Protein AF-A0A0A8K807-F1 (afdb_monomer)

Solvent-accessible surface area (backbone atoms only — not comparable to full-atom values): 4650 Å² total; per-residue (Å²): 107,69,67,60,53,53,50,54,53,50,52,52,58,59,46,55,78,73,49,86,54,68,68,61,52,50,54,51,52,53,52,53,47,50,53,54,51,50,56,51,48,52,53,49,52,49,53,53,48,54,49,58,52,46,55,56,56,49,54,53,51,51,52,54,54,51,53,55,48,51,55,52,52,52,52,50,51,55,52,64,75,74,106

Structure (mmCIF, N/CA/C/O backbone):
data_AF-A0A0A8K807-F1
#
_entry.id   AF-A0A0A8K807-F1
#
loop_
_atom_site.group_PDB
_atom_site.id
_atom_site.type_symbol
_atom_site.label_atom_id
_atom_site.label_alt_id
_atom_site.label_comp_id
_atom_site.label_asym_id
_atom_site.label_entity_id
_atom_site.label_seq_id
_atom_site.pdbx_PDB_ins_code
_atom_site.Cartn_x
_atom_site.Cartn_y
_atom_site.Cartn_z
_atom_site.occupancy
_atom_site.B_iso_or_equiv
_atom_site.auth_seq_id
_atom_site.auth_comp_id
_atom_site.auth_asym_id
_atom_site.auth_atom_id
_atom_site.pdbx_PDB_model_num
ATOM 1 N N . MET A 1 1 ? 1.504 2.646 3.297 1.00 85.00 1 MET A N 1
ATOM 2 C CA . MET A 1 1 ? 1.255 2.285 1.881 1.00 85.00 1 MET A CA 1
ATOM 3 C C . MET A 1 1 ? 1.762 3.321 0.911 1.00 85.00 1 MET A C 1
ATOM 5 O O . MET A 1 1 ? 2.622 2.977 0.118 1.00 85.00 1 MET A O 1
ATOM 9 N N . ALA A 1 2 ? 1.277 4.565 0.989 1.00 91.81 2 ALA A N 1
ATOM 10 C CA . ALA A 1 2 ? 1.602 5.604 0.010 1.00 91.81 2 ALA A CA 1
ATOM 11 C C . ALA A 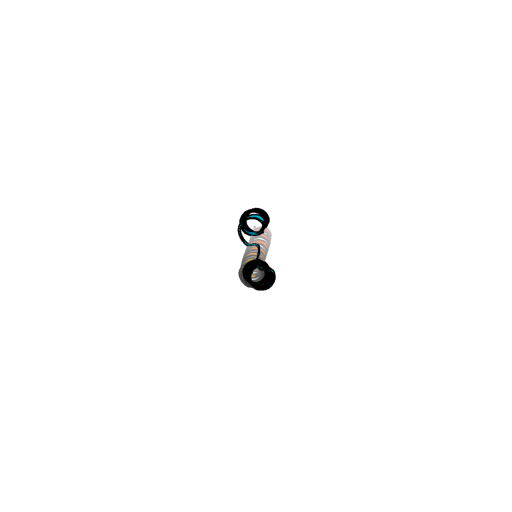1 2 ? 3.113 5.784 -0.209 1.00 91.81 2 ALA A C 1
ATOM 13 O O . ALA A 1 2 ? 3.558 5.767 -1.346 1.00 91.81 2 ALA A O 1
ATOM 14 N N . VAL A 1 3 ? 3.906 5.843 0.868 1.00 95.75 3 VAL A N 1
ATOM 15 C CA . VAL A 1 3 ? 5.372 5.972 0.766 1.00 95.75 3 VAL A CA 1
ATOM 16 C C . VAL A 1 3 ? 5.989 4.815 -0.025 1.00 95.75 3 VAL A C 1
ATOM 18 O O . VAL A 1 3 ? 6.720 5.061 -0.973 1.00 95.75 3 VAL A O 1
ATOM 21 N N . LEU A 1 4 ? 5.638 3.565 0.299 1.00 94.88 4 LEU A N 1
ATOM 22 C CA . LEU A 1 4 ? 6.139 2.378 -0.404 1.00 94.88 4 LEU A CA 1
ATOM 23 C C . LEU A 1 4 ? 5.751 2.384 -1.891 1.00 94.88 4 LEU A C 1
ATOM 25 O O . LEU A 1 4 ? 6.598 2.134 -2.743 1.00 94.88 4 LEU A O 1
ATOM 29 N N . TRP A 1 5 ? 4.501 2.729 -2.205 1.00 96.25 5 TRP A N 1
ATOM 30 C CA . TRP A 1 5 ? 4.039 2.882 -3.587 1.00 96.25 5 TRP A CA 1
ATOM 31 C C . TRP A 1 5 ? 4.845 3.940 -4.342 1.00 96.25 5 TRP A C 1
ATOM 33 O O . TRP A 1 5 ? 5.358 3.658 -5.423 1.00 96.25 5 TRP A O 1
ATOM 43 N N . CYS A 1 6 ? 5.017 5.123 -3.750 1.00 97.81 6 CYS A N 1
ATOM 44 C CA . CYS A 1 6 ? 5.816 6.194 -4.335 1.00 97.81 6 CYS A CA 1
ATOM 45 C C . CYS A 1 6 ? 7.265 5.756 -4.568 1.00 97.81 6 CYS A C 1
ATOM 47 O O . CYS A 1 6 ? 7.796 5.997 -5.646 1.00 97.81 6 CYS A O 1
ATOM 49 N N . THR A 1 7 ? 7.897 5.079 -3.605 1.00 97.31 7 THR A N 1
ATOM 50 C CA . THR A 1 7 ? 9.279 4.601 -3.740 1.00 97.31 7 THR A CA 1
ATOM 51 C C . THR A 1 7 ? 9.419 3.587 -4.872 1.00 97.31 7 THR A C 1
ATOM 53 O O . THR A 1 7 ? 10.295 3.742 -5.718 1.00 97.31 7 THR A O 1
ATOM 56 N N . VAL A 1 8 ? 8.553 2.571 -4.931 1.00 97.31 8 VAL A N 1
ATOM 57 C CA . VAL A 1 8 ? 8.629 1.530 -5.970 1.00 97.31 8 VAL A CA 1
ATOM 58 C C . VAL A 1 8 ? 8.366 2.117 -7.356 1.00 97.31 8 VAL A C 1
ATOM 60 O O . VAL A 1 8 ? 9.113 1.828 -8.287 1.00 97.31 8 VAL A O 1
ATOM 63 N N . LEU A 1 9 ? 7.349 2.974 -7.500 1.00 97.06 9 LEU A N 1
ATOM 64 C CA . LEU A 1 9 ? 7.040 3.616 -8.780 1.00 97.06 9 LEU A CA 1
ATOM 65 C C . LEU A 1 9 ? 8.141 4.582 -9.220 1.00 97.06 9 LEU A C 1
ATOM 67 O O . LEU A 1 9 ? 8.481 4.620 -10.401 1.00 97.06 9 LEU A O 1
ATOM 71 N N . PHE A 1 10 ? 8.737 5.319 -8.283 1.00 97.06 10 PHE A N 1
ATOM 72 C CA . PHE A 1 10 ? 9.886 6.175 -8.563 1.00 97.06 10 PHE A CA 1
ATOM 73 C C . PHE A 1 10 ? 11.077 5.364 -9.084 1.00 97.06 10 PHE A C 1
ATOM 75 O O . PHE A 1 10 ? 11.650 5.707 -10.117 1.00 97.06 10 PHE A O 1
ATOM 82 N N . VAL A 1 11 ? 11.420 4.260 -8.412 1.00 96.44 11 VAL A N 1
ATOM 83 C CA . VAL A 1 11 ? 12.507 3.377 -8.854 1.00 96.44 11 VAL A CA 1
ATOM 84 C C . VAL A 1 11 ? 12.194 2.782 -10.228 1.00 96.44 11 VAL A C 1
ATOM 86 O O . VAL A 1 11 ? 13.054 2.808 -11.104 1.00 96.44 11 VAL A O 1
ATOM 89 N N . LEU A 1 12 ? 10.963 2.311 -10.456 1.00 96.56 12 LEU A N 1
ATOM 90 C CA . LEU A 1 12 ? 10.546 1.777 -11.754 1.00 96.56 12 LEU A CA 1
ATOM 91 C C . LEU A 1 12 ? 10.687 2.829 -12.864 1.00 96.56 12 LEU A C 1
ATOM 93 O O . LEU A 1 12 ? 11.202 2.515 -13.933 1.00 96.56 12 LEU A O 1
ATOM 97 N N . TYR A 1 13 ? 10.294 4.076 -12.598 1.00 96.56 13 TYR A N 1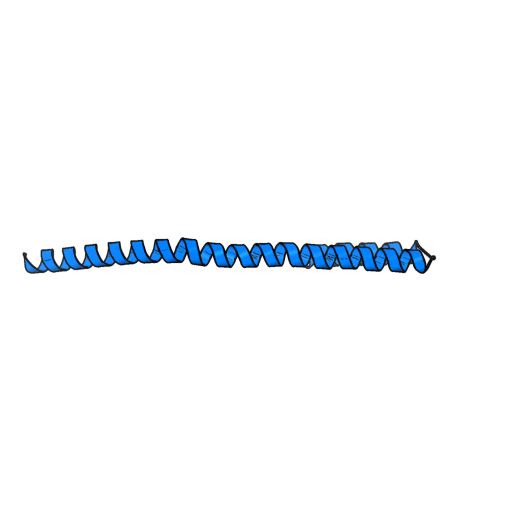
ATOM 98 C CA . TYR A 1 13 ? 10.433 5.189 -13.537 1.00 96.56 13 TYR A CA 1
ATOM 99 C C . TYR A 1 13 ? 11.900 5.514 -13.855 1.00 96.56 13 TYR A C 1
ATOM 101 O O . TYR A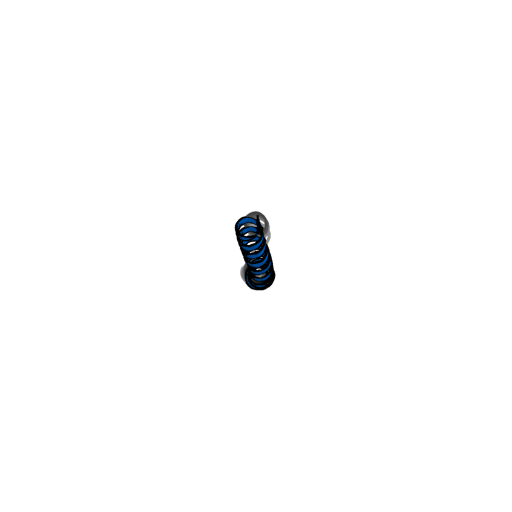 1 13 ? 12.250 5.692 -15.022 1.00 96.56 13 TYR A O 1
ATOM 109 N N . MET A 1 14 ? 12.774 5.538 -12.845 1.00 96.75 14 MET A N 1
ATOM 110 C CA . MET A 1 14 ? 14.214 5.758 -13.037 1.00 96.75 14 MET A CA 1
ATOM 111 C C . MET A 1 14 ? 14.852 4.641 -13.873 1.00 96.75 14 MET A C 1
ATOM 113 O O . MET A 1 14 ? 15.589 4.911 -14.821 1.00 96.75 14 MET A O 1
ATOM 117 N N . VAL A 1 15 ? 14.529 3.382 -13.569 1.00 95.25 15 VAL A N 1
ATOM 118 C CA . VAL A 1 15 ? 15.055 2.214 -14.294 1.00 95.25 15 VAL A CA 1
ATOM 119 C C . VAL A 1 15 ? 14.514 2.147 -15.724 1.00 95.25 15 VAL A C 1
ATOM 121 O O . VAL A 1 15 ? 15.218 1.689 -16.623 1.00 95.25 15 VAL A O 1
ATOM 124 N N . TRP A 1 16 ? 13.303 2.653 -15.972 1.00 93.94 16 TRP A N 1
ATOM 125 C CA . TRP A 1 16 ? 12.691 2.652 -17.302 1.00 93.94 16 TRP A CA 1
ATOM 126 C C . TRP A 1 16 ? 13.564 3.336 -18.361 1.00 93.94 16 TRP A C 1
ATOM 128 O O . TRP A 1 16 ? 13.636 2.870 -19.498 1.00 93.94 16 TRP A O 1
ATOM 138 N N . GLN A 1 17 ? 14.263 4.410 -17.982 1.00 91.56 17 GLN A N 1
ATOM 139 C CA . GLN A 1 17 ? 15.174 5.143 -18.869 1.00 91.56 17 GLN A CA 1
ATOM 140 C C . GLN A 1 17 ? 16.512 4.414 -19.074 1.00 91.56 17 GLN A C 1
ATOM 142 O O . GLN A 1 17 ? 17.153 4.582 -20.106 1.00 91.56 17 GLN A O 1
ATOM 147 N N . ALA A 1 18 ? 16.925 3.589 -18.109 1.00 93.12 18 ALA A N 1
ATOM 148 C CA . ALA A 1 18 ? 18.184 2.849 -18.152 1.00 93.12 18 ALA A CA 1
ATOM 149 C C . ALA A 1 18 ? 18.088 1.537 -18.948 1.00 93.12 18 ALA A C 1
ATOM 151 O O . ALA A 1 18 ? 19.091 1.059 -19.474 1.00 93.12 18 ALA A O 1
ATOM 152 N N . VAL A 1 19 ? 16.894 0.943 -19.038 1.00 93.69 19 VAL A N 1
ATOM 153 C CA . VAL A 1 19 ? 16.676 -0.353 -19.692 1.00 93.69 19 VAL A CA 1
ATOM 154 C C . VAL A 1 19 ? 15.932 -0.152 -21.013 1.00 93.69 19 VAL A C 1
ATOM 156 O O . VAL A 1 19 ? 14.746 0.169 -20.972 1.00 93.69 19 VAL A O 1
ATOM 159 N N . PRO A 1 20 ? 16.571 -0.355 -22.179 1.00 90.44 20 PRO A N 1
ATOM 160 C CA . PRO A 1 20 ? 15.908 -0.231 -23.479 1.00 90.44 20 PRO A CA 1
ATOM 161 C C . PRO A 1 20 ? 15.125 -1.489 -23.894 1.00 90.44 20 PRO A C 1
ATOM 163 O O . PRO A 1 20 ? 14.198 -1.382 -24.694 1.00 90.44 20 PRO A O 1
ATOM 166 N N . ASP A 1 21 ? 15.462 -2.665 -23.351 1.00 96.69 21 ASP A N 1
ATOM 167 C CA . ASP A 1 21 ? 14.829 -3.935 -23.726 1.00 96.69 21 ASP A CA 1
ATOM 168 C C . ASP A 1 21 ? 13.365 -4.018 -23.228 1.00 96.69 21 ASP A C 1
ATOM 170 O O . ASP A 1 21 ? 13.107 -3.911 -22.020 1.00 96.69 21 ASP A O 1
ATOM 174 N N . PRO A 1 22 ? 12.388 -4.229 -24.131 1.00 93.69 22 PRO A N 1
ATOM 175 C CA . PRO A 1 22 ? 10.971 -4.268 -23.779 1.00 93.69 22 PRO A CA 1
ATOM 176 C C . PRO A 1 22 ? 10.573 -5.499 -22.951 1.00 93.69 22 PRO A C 1
ATOM 178 O O . PRO A 1 22 ? 9.668 -5.406 -22.120 1.00 93.69 22 PRO A O 1
ATOM 181 N N . THR A 1 23 ? 11.251 -6.634 -23.120 1.00 96.62 23 THR A N 1
ATOM 182 C CA . THR A 1 23 ? 11.013 -7.855 -22.339 1.00 96.62 23 THR A CA 1
ATOM 183 C C . THR A 1 23 ? 11.433 -7.642 -20.891 1.00 96.62 23 THR A C 1
ATOM 185 O O . THR A 1 23 ? 10.687 -7.968 -19.968 1.00 96.62 23 THR A O 1
ATOM 188 N N . ILE A 1 24 ? 12.599 -7.026 -20.674 1.00 96.31 24 ILE A N 1
ATOM 189 C CA . ILE A 1 24 ? 13.080 -6.712 -19.322 1.00 96.31 24 ILE A CA 1
ATOM 190 C C . ILE A 1 24 ? 12.131 -5.719 -18.638 1.00 96.31 24 ILE A C 1
ATOM 192 O O . ILE A 1 24 ? 11.782 -5.905 -17.472 1.00 96.31 24 ILE A O 1
ATOM 196 N N . ARG A 1 25 ? 11.643 -4.704 -19.364 1.00 96.00 25 ARG A N 1
ATOM 197 C CA . ARG A 1 25 ? 10.634 -3.763 -18.847 1.00 96.00 25 ARG A CA 1
ATOM 198 C C . ARG A 1 25 ? 9.345 -4.462 -18.420 1.00 96.00 25 ARG A C 1
ATOM 200 O O . ARG A 1 25 ? 8.819 -4.142 -17.3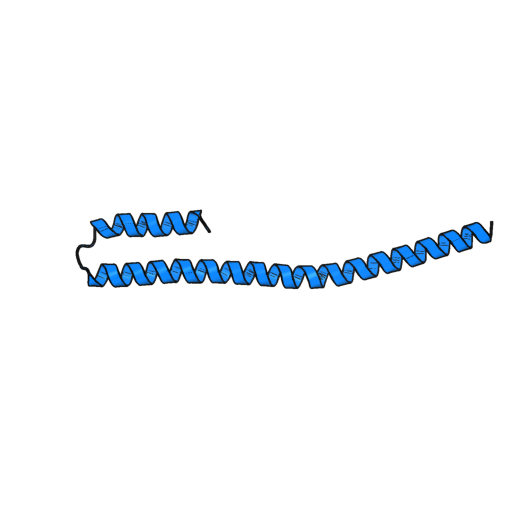54 1.00 96.00 25 ARG A O 1
ATOM 207 N N . LEU A 1 26 ? 8.864 -5.430 -19.204 1.00 97.00 26 LEU A N 1
ATOM 208 C CA . LEU A 1 26 ? 7.686 -6.220 -18.848 1.00 97.00 26 LEU A CA 1
ATOM 209 C C . LEU A 1 26 ? 7.916 -6.967 -17.529 1.00 97.00 26 LEU A C 1
ATOM 211 O O . LEU A 1 26 ? 7.138 -6.802 -16.592 1.00 97.00 26 LEU A O 1
ATOM 215 N N . VAL A 1 27 ? 9.023 -7.705 -17.417 1.00 97.44 27 VAL A N 1
ATOM 216 C CA . VAL A 1 27 ? 9.365 -8.458 -16.199 1.00 97.44 27 VAL A CA 1
ATOM 217 C C . VAL A 1 27 ? 9.471 -7.534 -14.983 1.00 97.44 27 VAL A C 1
ATOM 219 O O . VAL A 1 27 ? 8.881 -7.826 -13.943 1.00 97.44 27 VAL A O 1
ATOM 222 N N . LEU A 1 28 ? 10.158 -6.395 -15.114 1.00 97.06 28 LEU A N 1
ATOM 223 C CA . LEU A 1 28 ? 10.285 -5.402 -14.043 1.00 97.06 28 LEU A CA 1
ATOM 224 C C . LEU A 1 28 ? 8.927 -4.841 -13.615 1.00 97.06 28 LEU A C 1
ATOM 226 O O . LEU A 1 28 ? 8.664 -4.727 -12.419 1.00 97.06 28 LEU A O 1
ATOM 230 N N . SER A 1 29 ? 8.054 -4.519 -14.570 1.00 96.69 29 SER A N 1
ATOM 231 C CA . SER A 1 29 ? 6.719 -3.996 -14.271 1.00 96.69 29 SER A CA 1
ATOM 232 C C . SER A 1 29 ? 5.830 -5.032 -13.572 1.00 96.69 29 SER A C 1
ATOM 234 O O . SER A 1 29 ? 5.175 -4.701 -12.583 1.00 96.69 29 SER A O 1
ATOM 236 N N . CYS A 1 30 ? 5.877 -6.300 -13.996 1.00 98.19 30 CYS A N 1
ATOM 237 C CA . CYS A 1 30 ? 5.177 -7.394 -13.324 1.00 98.19 30 CYS A CA 1
ATOM 238 C C . CYS A 1 30 ? 5.709 -7.620 -11.903 1.00 98.19 30 CYS A C 1
ATOM 240 O O . CYS A 1 30 ? 4.919 -7.745 -10.968 1.00 98.19 30 CYS A O 1
ATOM 242 N N . ALA A 1 31 ? 7.032 -7.630 -11.724 1.00 97.69 31 ALA A N 1
ATOM 243 C CA . ALA A 1 31 ? 7.656 -7.801 -10.416 1.00 97.69 31 ALA A CA 1
ATOM 244 C C . ALA A 1 31 ? 7.319 -6.640 -9.465 1.00 97.69 31 ALA A C 1
ATOM 246 O O . ALA A 1 31 ? 6.909 -6.874 -8.329 1.00 97.69 31 ALA A O 1
ATOM 247 N N . ALA A 1 32 ? 7.420 -5.393 -9.934 1.00 97.62 32 ALA A N 1
ATOM 248 C CA . ALA A 1 32 ? 7.034 -4.213 -9.165 1.00 97.62 32 ALA A CA 1
ATOM 249 C C . ALA A 1 32 ? 5.550 -4.266 -8.764 1.00 97.62 32 ALA A C 1
ATOM 251 O O . ALA A 1 32 ? 5.213 -4.030 -7.602 1.00 97.62 32 ALA A O 1
ATOM 252 N N . GLY A 1 33 ? 4.670 -4.647 -9.696 1.00 97.88 33 GLY A N 1
ATOM 253 C CA . GLY A 1 33 ? 3.249 -4.856 -9.424 1.00 97.88 33 GLY A CA 1
ATOM 254 C C . GLY A 1 33 ? 3.006 -5.921 -8.353 1.00 97.88 33 GLY A C 1
ATOM 255 O O . GLY A 1 33 ? 2.266 -5.674 -7.401 1.00 97.88 33 GLY A O 1
ATOM 256 N N . ALA A 1 34 ? 3.676 -7.072 -8.451 1.00 98.12 34 ALA A N 1
ATOM 257 C CA . ALA A 1 34 ? 3.568 -8.147 -7.466 1.00 98.12 34 ALA A CA 1
ATOM 258 C C . ALA A 1 34 ? 4.000 -7.688 -6.064 1.00 98.12 34 ALA A C 1
ATOM 260 O O . ALA A 1 34 ? 3.285 -7.936 -5.093 1.00 98.12 34 ALA A O 1
ATOM 261 N N . VAL A 1 35 ? 5.117 -6.959 -5.955 1.00 96.75 35 VAL A N 1
ATOM 262 C CA . VAL A 1 35 ? 5.584 -6.392 -4.679 1.00 96.75 35 VAL A CA 1
ATOM 263 C C . VAL A 1 35 ? 4.525 -5.472 -4.072 1.00 96.75 35 VAL A C 1
ATOM 265 O O . VAL A 1 35 ? 4.194 -5.616 -2.896 1.00 96.75 35 VAL A O 1
ATOM 268 N N . LEU A 1 36 ? 3.955 -4.558 -4.859 1.00 97.38 36 LEU A N 1
ATOM 269 C CA . LEU A 1 36 ? 2.943 -3.617 -4.372 1.00 97.38 36 LEU A CA 1
ATOM 270 C C . LEU A 1 36 ? 1.660 -4.317 -3.921 1.00 97.38 36 LEU A C 1
ATOM 272 O O . LEU A 1 36 ? 1.144 -4.019 -2.839 1.00 97.38 36 LEU A O 1
ATOM 276 N N . VAL A 1 37 ? 1.159 -5.256 -4.725 1.00 97.50 37 VAL A N 1
ATOM 277 C CA . VAL A 1 37 ? -0.067 -6.005 -4.430 1.00 97.50 37 VAL A CA 1
ATOM 278 C C . VAL A 1 37 ? 0.114 -6.850 -3.179 1.00 97.50 37 VAL A C 1
ATOM 280 O O . VAL A 1 37 ? -0.674 -6.713 -2.244 1.00 97.50 37 VAL A O 1
ATOM 283 N N . PHE A 1 38 ? 1.162 -7.674 -3.113 1.00 97.50 38 PHE A N 1
ATOM 284 C CA . PHE A 1 38 ? 1.371 -8.547 -1.961 1.00 97.50 38 PHE A CA 1
ATOM 285 C C . PHE A 1 38 ? 1.630 -7.760 -0.686 1.00 97.50 38 PHE A C 1
ATOM 287 O O . PHE A 1 38 ? 1.049 -8.082 0.343 1.00 97.50 38 PHE A O 1
ATOM 294 N N . ASN A 1 39 ? 2.425 -6.691 -0.730 1.00 96.31 39 ASN A N 1
ATOM 295 C CA . ASN A 1 39 ? 2.688 -5.910 0.475 1.00 96.31 39 ASN A CA 1
ATOM 296 C C . ASN A 1 39 ? 1.416 -5.213 0.994 1.00 96.31 39 ASN A C 1
ATOM 298 O O . ASN A 1 39 ? 1.151 -5.200 2.198 1.00 96.31 39 ASN A O 1
ATOM 302 N N . THR A 1 40 ? 0.578 -4.712 0.080 1.00 96.81 40 THR A N 1
ATOM 303 C CA . THR A 1 40 ? -0.720 -4.116 0.430 1.00 96.81 40 THR A CA 1
ATOM 304 C C . THR A 1 40 ? -1.686 -5.169 0.983 1.00 96.81 40 THR A C 1
ATOM 306 O O . THR A 1 40 ? -2.336 -4.921 1.999 1.00 96.81 40 THR A O 1
ATOM 309 N N . ALA A 1 41 ? -1.744 -6.356 0.370 1.00 96.50 41 ALA A N 1
ATOM 310 C CA . ALA A 1 41 ? -2.574 -7.467 0.826 1.00 96.50 41 ALA A CA 1
ATOM 311 C C . ALA A 1 41 ? -2.147 -7.975 2.211 1.00 96.50 41 ALA A C 1
ATOM 313 O O . ALA A 1 41 ? -3.003 -8.148 3.073 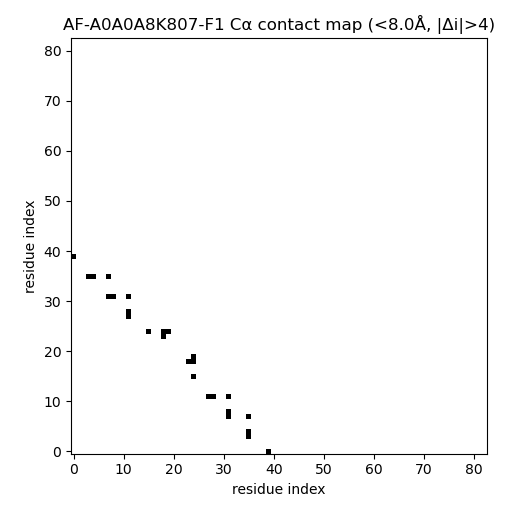1.00 96.50 41 ALA A O 1
ATOM 314 N N . SER A 1 42 ? -0.846 -8.143 2.461 1.00 95.56 42 SER A N 1
ATOM 315 C CA . SER A 1 42 ? -0.317 -8.615 3.746 1.00 95.56 42 SER A CA 1
ATOM 316 C C . SER A 1 42 ? -0.685 -7.687 4.898 1.00 95.56 42 SER A C 1
ATOM 318 O O . SER A 1 42 ? -1.182 -8.139 5.926 1.00 95.56 42 SER A O 1
ATOM 320 N N . ILE A 1 43 ? -0.497 -6.376 4.735 1.00 94.69 43 ILE A N 1
ATOM 321 C CA . ILE A 1 43 ? -0.864 -5.423 5.789 1.00 94.69 43 ILE A CA 1
ATOM 322 C C . ILE A 1 43 ? -2.390 -5.286 5.891 1.00 94.69 43 ILE A C 1
ATOM 324 O O . ILE A 1 43 ? -2.912 -5.130 6.991 1.00 94.69 43 ILE A O 1
ATOM 328 N N . GLY A 1 44 ? -3.125 -5.385 4.779 1.00 94.81 44 GLY A N 1
ATOM 329 C CA . GLY A 1 44 ? -4.588 -5.440 4.803 1.00 94.81 44 GLY A CA 1
ATOM 330 C C . GLY A 1 44 ? -5.110 -6.633 5.609 1.00 94.81 44 GLY A C 1
ATOM 331 O O . GLY A 1 44 ? -5.974 -6.464 6.468 1.00 94.81 44 GLY A O 1
ATOM 332 N N . ALA A 1 45 ? -4.537 -7.817 5.389 1.00 94.44 45 ALA A N 1
ATOM 333 C CA . ALA A 1 45 ? -4.831 -9.025 6.151 1.00 94.44 45 ALA A CA 1
ATOM 334 C C . ALA A 1 45 ? -4.470 -8.853 7.632 1.00 94.44 45 ALA A C 1
ATOM 336 O O . ALA A 1 45 ? -5.289 -9.157 8.495 1.00 94.44 45 ALA A O 1
ATOM 337 N N . MET A 1 46 ? -3.299 -8.279 7.922 1.00 93.00 46 MET A N 1
ATOM 338 C CA . MET A 1 46 ? -2.872 -7.967 9.286 1.00 93.00 46 MET A CA 1
ATOM 339 C C . MET A 1 46 ? -3.889 -7.057 9.990 1.00 93.00 46 MET A C 1
ATOM 341 O O . MET A 1 46 ? -4.365 -7.393 11.067 1.00 93.00 4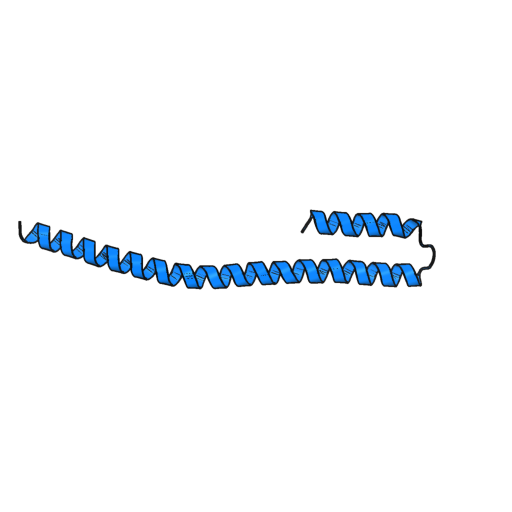6 MET A O 1
ATOM 345 N N . ILE A 1 47 ? -4.287 -5.938 9.375 1.00 93.38 47 ILE A N 1
ATOM 346 C CA . ILE A 1 47 ? -5.253 -4.994 9.964 1.00 93.38 47 ILE A CA 1
ATOM 347 C C . ILE A 1 47 ? -6.624 -5.644 10.168 1.00 93.38 47 ILE A C 1
ATOM 349 O O . ILE A 1 47 ? -7.263 -5.409 11.194 1.00 93.38 47 ILE A O 1
ATOM 353 N N . ARG A 1 48 ? -7.091 -6.439 9.199 1.00 89.69 48 ARG A N 1
ATOM 354 C CA . ARG A 1 48 ? -8.363 -7.159 9.311 1.00 89.69 48 ARG A CA 1
ATOM 355 C C . ARG A 1 48 ? -8.349 -8.099 10.512 1.00 89.69 48 ARG A C 1
ATOM 357 O O . ARG A 1 48 ? -9.266 -8.036 11.323 1.00 89.69 48 ARG A O 1
ATOM 364 N N . HIS A 1 49 ? -7.295 -8.895 10.646 1.00 87.12 49 HIS A N 1
ATOM 365 C CA . HIS A 1 49 ? -7.153 -9.819 11.762 1.00 87.12 49 HIS A CA 1
ATOM 366 C C . HIS A 1 49 ? -7.049 -9.080 13.104 1.00 87.12 49 HIS A C 1
ATOM 368 O O . HIS A 1 49 ? -7.751 -9.419 14.043 1.00 87.12 49 HIS A O 1
ATOM 374 N N . TYR A 1 50 ? -6.304 -7.969 13.166 1.00 87.44 50 TYR A N 1
ATOM 375 C CA . TYR A 1 50 ? -6.245 -7.124 14.367 1.00 87.44 50 TYR A CA 1
ATOM 376 C C . TYR A 1 50 ? -7.608 -6.571 14.804 1.00 87.44 50 TYR A C 1
ATOM 378 O O . TYR A 1 50 ? -7.824 -6.366 15.999 1.00 87.44 50 TYR A O 1
ATOM 386 N N . LYS A 1 51 ? -8.511 -6.271 13.862 1.00 80.81 51 LYS A N 1
ATOM 387 C CA . LYS A 1 51 ? -9.882 -5.857 14.194 1.00 80.81 51 LYS A CA 1
ATOM 388 C C . LYS A 1 51 ? -10.683 -7.017 14.776 1.00 80.81 51 LYS A C 1
ATOM 390 O O . LYS A 1 51 ? -11.296 -6.843 15.822 1.00 80.81 51 LYS A O 1
ATOM 395 N N . GLU A 1 52 ? -10.628 -8.176 14.123 1.00 77.81 52 GLU A N 1
ATOM 396 C CA . GLU A 1 52 ? -11.305 -9.399 14.572 1.00 77.81 52 GLU A CA 1
ATOM 397 C C . GLU A 1 52 ? -10.833 -9.803 15.984 1.00 77.81 52 GLU A C 1
ATOM 399 O O . GLU A 1 52 ? -11.655 -10.043 16.870 1.00 77.81 52 GLU A O 1
ATOM 404 N N . ASP A 1 53 ? -9.523 -9.754 16.237 1.00 78.12 53 ASP A N 1
ATOM 405 C CA . ASP A 1 53 ? -8.938 -10.044 17.548 1.00 78.12 53 ASP A CA 1
ATOM 406 C C . ASP A 1 53 ? -9.335 -9.008 18.610 1.00 78.12 53 ASP A C 1
ATOM 408 O O . ASP A 1 53 ? -9.599 -9.363 19.761 1.00 78.12 53 ASP A O 1
ATOM 412 N N . LYS A 1 54 ? -9.413 -7.716 18.255 1.00 75.31 54 LYS A N 1
ATOM 413 C CA . LYS A 1 54 ? -9.842 -6.674 19.201 1.00 75.31 54 LYS A CA 1
ATOM 414 C C . LYS A 1 54 ? -11.292 -6.840 19.631 1.00 75.31 54 LYS A C 1
ATOM 416 O O . LYS A 1 54 ? -11.571 -6.729 20.824 1.00 75.31 54 LYS A O 1
ATOM 421 N N . ASP A 1 55 ? -12.195 -7.100 18.694 1.00 72.88 55 ASP A N 1
ATOM 422 C CA . ASP A 1 55 ? -13.617 -7.260 19.006 1.00 72.88 55 ASP A CA 1
ATOM 423 C C . ASP A 1 55 ? -13.848 -8.469 19.925 1.00 72.88 55 ASP A C 1
ATOM 425 O O . ASP A 1 55 ? -14.667 -8.411 20.845 1.00 72.88 55 ASP A O 1
ATOM 429 N N . PHE A 1 56 ? -13.061 -9.534 19.749 1.00 73.06 56 PHE A N 1
ATOM 430 C CA . PHE A 1 56 ? -13.083 -10.695 20.634 1.00 73.06 56 PHE A CA 1
ATOM 431 C C . PHE A 1 56 ? -12.551 -10.380 22.042 1.00 73.06 56 PHE A C 1
ATOM 433 O O . PHE A 1 56 ? -13.225 -10.665 23.035 1.00 73.06 56 PHE A O 1
ATOM 440 N N . ILE A 1 57 ? -11.367 -9.764 22.140 1.00 74.19 57 ILE A N 1
ATOM 441 C CA . ILE A 1 57 ? -10.713 -9.488 23.428 1.00 74.19 57 ILE A CA 1
ATOM 442 C C . ILE A 1 57 ? -11.538 -8.499 24.267 1.00 74.19 57 ILE A C 1
ATOM 444 O O . ILE A 1 57 ? -11.812 -8.764 25.438 1.00 74.19 57 ILE A O 1
ATOM 448 N N . TYR A 1 58 ? -11.978 -7.380 23.684 1.00 71.25 58 TYR A N 1
ATOM 449 C CA . TYR A 1 58 ? -12.713 -6.356 24.437 1.00 71.25 58 TYR A CA 1
ATOM 450 C C . TYR A 1 58 ? -14.186 -6.699 24.643 1.00 71.25 58 TYR A C 1
ATOM 452 O O . TYR A 1 58 ? -14.758 -6.295 25.651 1.00 71.25 58 TYR A O 1
ATOM 460 N N . GLY A 1 59 ? -14.809 -7.468 23.747 1.00 78.19 59 GLY A N 1
ATOM 461 C CA . GLY A 1 59 ? -16.195 -7.896 23.933 1.00 78.19 59 GLY A CA 1
ATOM 462 C C . GLY A 1 59 ? -16.380 -8.739 25.198 1.00 78.19 59 GLY A C 1
ATOM 463 O O . GLY A 1 59 ? -17.378 -8.591 25.908 1.00 78.19 59 GLY A O 1
ATOM 464 N N . LEU A 1 60 ? -15.403 -9.594 25.511 1.00 78.88 60 LEU A N 1
ATOM 465 C CA . LEU A 1 60 ? -15.411 -10.386 26.735 1.00 78.88 60 LEU A CA 1
ATOM 466 C C . LEU A 1 60 ? -15.098 -9.527 27.965 1.00 78.88 60 LEU A C 1
ATOM 468 O O . LEU A 1 60 ? -15.792 -9.639 28.974 1.00 78.88 60 LEU A O 1
ATOM 472 N N . ASP A 1 61 ? -14.092 -8.657 27.885 1.00 82.38 61 ASP A N 1
ATOM 473 C CA . ASP A 1 61 ? -13.679 -7.807 29.009 1.00 82.38 61 ASP A CA 1
ATOM 474 C C . ASP A 1 61 ? -14.786 -6.815 29.429 1.00 82.38 61 ASP A C 1
ATOM 476 O O . ASP A 1 61 ? -15.109 -6.696 30.612 1.00 82.38 61 ASP A O 1
ATOM 480 N N . ILE A 1 62 ? -15.476 -6.196 28.460 1.00 81.50 62 ILE A N 1
ATOM 481 C CA . ILE A 1 62 ? -16.608 -5.284 28.708 1.00 81.50 62 ILE A CA 1
ATOM 482 C C . ILE A 1 62 ? -17.754 -5.999 29.438 1.00 81.50 62 ILE A C 1
ATOM 484 O O . ILE A 1 62 ? -18.278 -5.466 30.412 1.00 81.50 62 ILE A O 1
ATOM 488 N N . LYS A 1 63 ? -18.107 -7.231 29.047 1.00 82.94 63 LYS A N 1
ATOM 489 C CA . LYS A 1 63 ? -19.177 -7.994 29.719 1.00 82.94 63 LYS A CA 1
ATOM 490 C C . LYS A 1 63 ? -18.878 -8.282 31.190 1.00 82.94 63 LYS A C 1
ATOM 492 O O . LYS A 1 63 ? -19.784 -8.224 32.018 1.00 82.94 63 LYS A O 1
ATOM 497 N N . HIS A 1 64 ? -17.630 -8.603 31.523 1.00 85.12 64 HIS A N 1
ATOM 498 C CA . HIS A 1 64 ? -17.242 -8.845 32.915 1.00 85.12 64 HIS A CA 1
ATOM 499 C C . HIS A 1 64 ? -17.251 -7.550 33.733 1.00 85.12 64 HIS A C 1
ATOM 501 O O . HIS A 1 64 ? -17.698 -7.552 34.882 1.00 85.12 64 HIS A O 1
ATOM 507 N N . LEU A 1 65 ? -16.801 -6.442 33.136 1.00 86.44 65 LEU A N 1
ATOM 508 C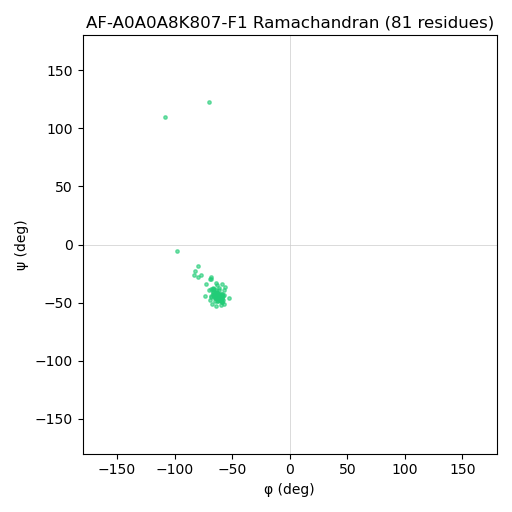 CA . LEU A 1 65 ? -16.872 -5.115 33.746 1.00 86.44 65 LEU A CA 1
ATOM 509 C C . LEU A 1 65 ? -18.321 -4.679 34.005 1.00 86.44 65 LEU A C 1
ATOM 511 O O . LEU A 1 65 ? -18.608 -4.159 35.085 1.00 86.44 65 LEU A O 1
ATOM 515 N N . ASP A 1 66 ? -19.230 -4.932 33.063 1.00 87.50 66 ASP A N 1
ATOM 516 C CA . ASP A 1 66 ? -20.657 -4.635 33.211 1.00 87.50 66 ASP A CA 1
ATOM 517 C C . ASP A 1 66 ? -21.292 -5.476 34.327 1.00 87.50 66 ASP A C 1
ATOM 519 O O . ASP A 1 66 ? -21.942 -4.922 35.215 1.00 87.50 66 ASP A O 1
ATOM 523 N N . ALA A 1 67 ? -21.010 -6.783 34.371 1.00 89.81 67 ALA A N 1
ATOM 524 C CA . ALA A 1 67 ? -21.491 -7.666 35.436 1.00 89.81 67 ALA A CA 1
ATOM 525 C C . ALA A 1 67 ? -20.989 -7.227 36.826 1.00 89.81 67 ALA A C 1
ATOM 527 O O . ALA A 1 67 ? -21.753 -7.175 37.791 1.00 89.81 67 ALA A O 1
ATOM 528 N N . ALA A 1 68 ? -19.714 -6.843 36.942 1.00 89.88 68 ALA A N 1
ATOM 529 C CA . ALA A 1 68 ? -19.159 -6.322 38.191 1.00 89.88 68 ALA A CA 1
ATOM 530 C C . ALA A 1 68 ? -19.812 -4.990 38.613 1.00 89.88 68 ALA A C 1
ATOM 532 O O . ALA A 1 68 ? -19.972 -4.721 39.810 1.00 89.88 68 ALA A O 1
ATOM 533 N N . ARG A 1 69 ? -20.206 -4.154 37.642 1.00 90.31 69 ARG A N 1
ATOM 534 C CA . ARG A 1 69 ? -20.940 -2.904 37.878 1.00 90.31 69 ARG A CA 1
ATOM 535 C C . ARG A 1 69 ? -22.355 -3.153 38.388 1.00 90.31 69 ARG A C 1
ATOM 537 O O . ARG A 1 69 ? -22.751 -2.496 39.351 1.00 90.31 69 ARG A O 1
ATOM 544 N N . GLU A 1 70 ? -23.090 -4.086 37.787 1.00 90.94 70 GLU A N 1
ATOM 545 C CA . GLU A 1 70 ? -24.447 -4.447 38.220 1.00 90.94 70 GLU A CA 1
ATOM 546 C C . GLU A 1 70 ? -24.453 -4.986 39.651 1.00 90.94 70 GLU A C 1
ATOM 548 O O . GLU A 1 70 ? -25.191 -4.469 40.490 1.00 90.94 70 GLU A O 1
ATOM 553 N N . VAL A 1 71 ? -23.546 -5.914 39.976 1.00 92.12 71 VAL A N 1
ATOM 554 C CA . VAL A 1 71 ? -23.415 -6.463 41.338 1.00 92.12 71 VAL A CA 1
ATOM 555 C C . VAL A 1 71 ? -23.150 -5.354 42.366 1.00 92.12 71 VAL A C 1
ATOM 557 O O . VAL A 1 71 ? -23.774 -5.319 43.428 1.00 92.12 71 VAL A O 1
ATOM 560 N N . ARG A 1 72 ? -22.267 -4.393 42.058 1.00 88.19 72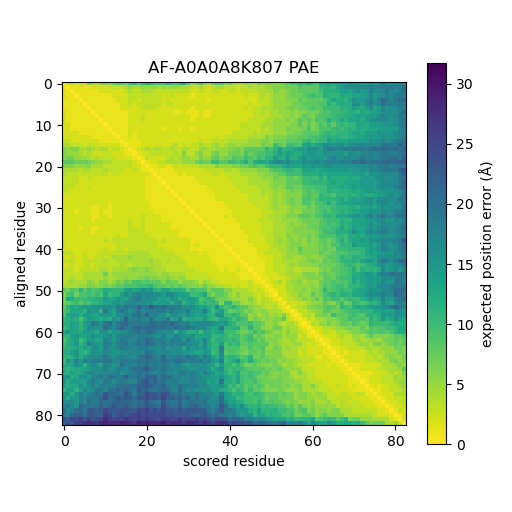 ARG A N 1
ATOM 561 C CA . ARG A 1 72 ? -22.018 -3.233 42.939 1.00 88.19 72 ARG A CA 1
ATOM 562 C C . ARG A 1 72 ? -23.240 -2.328 43.094 1.00 88.19 72 ARG A C 1
ATOM 564 O O . ARG A 1 72 ? -23.470 -1.797 44.185 1.00 88.19 72 ARG A O 1
ATOM 571 N N . ALA A 1 73 ? -23.994 -2.109 42.019 1.00 89.94 73 ALA A N 1
ATOM 572 C CA . ALA A 1 73 ? -25.196 -1.282 42.043 1.00 89.94 73 ALA A CA 1
ATOM 573 C C . ALA A 1 73 ? -26.300 -1.931 42.891 1.00 89.94 73 ALA A C 1
ATOM 575 O O . ALA A 1 73 ? -26.940 -1.244 43.690 1.00 89.94 73 ALA A O 1
ATOM 576 N N . GLU A 1 74 ? -26.478 -3.249 42.781 1.00 89.94 74 GLU A N 1
ATOM 577 C CA . GLU A 1 74 ? -27.403 -4.014 43.619 1.00 89.94 74 GLU A CA 1
ATOM 578 C C . GLU A 1 74 ? -27.010 -3.958 45.094 1.00 89.94 74 GLU A C 1
ATOM 580 O O . GLU A 1 74 ? -27.836 -3.578 45.922 1.00 89.94 74 GLU A O 1
ATOM 585 N N . GLN A 1 75 ? -25.739 -4.213 45.427 1.00 88.12 75 GLN A N 1
ATOM 586 C CA . GLN A 1 75 ? -25.250 -4.124 46.808 1.00 88.12 75 GLN A CA 1
ATOM 587 C C . GLN A 1 75 ? -25.489 -2.742 47.426 1.00 88.12 75 GLN A C 1
ATOM 589 O O . GLN A 1 75 ? -25.869 -2.640 48.591 1.00 88.12 75 GLN A O 1
ATOM 594 N N . SER A 1 76 ? -25.315 -1.681 46.636 1.00 85.94 76 SER A N 1
ATOM 595 C CA . SER A 1 76 ? -25.548 -0.302 47.077 1.00 85.94 76 SER A CA 1
ATOM 596 C C . SER A 1 76 ? -27.035 -0.026 47.340 1.00 85.94 76 SER A C 1
ATOM 598 O O . SER A 1 76 ? -27.371 0.632 48.322 1.00 85.94 76 SER A O 1
ATOM 600 N N . ARG A 1 77 ? -27.944 -0.571 46.515 1.00 86.75 77 ARG A N 1
ATOM 601 C CA . ARG A 1 77 ? -29.403 -0.489 46.731 1.00 86.75 77 ARG A CA 1
ATOM 602 C C . ARG A 1 77 ? -29.835 -1.269 47.968 1.00 86.75 77 ARG A C 1
ATOM 604 O O . ARG A 1 77 ? -30.617 -0.758 48.763 1.00 86.75 77 ARG A O 1
ATOM 611 N N . THR A 1 78 ? -29.303 -2.476 48.161 1.00 86.75 78 THR A N 1
ATOM 612 C CA . THR A 1 78 ? -29.601 -3.290 49.346 1.00 86.75 78 THR A CA 1
ATOM 613 C C . THR A 1 78 ? -29.055 -2.649 50.621 1.00 86.75 78 THR A C 1
ATOM 615 O O . THR A 1 78 ? -29.717 -2.698 51.652 1.00 86.75 78 THR A O 1
ATOM 618 N N . ALA A 1 79 ? -27.877 -2.018 50.567 1.00 85.38 79 ALA A N 1
ATOM 619 C CA . ALA A 1 79 ? -27.325 -1.267 51.692 1.00 85.38 79 ALA A CA 1
ATOM 620 C C . ALA A 1 79 ? -28.181 -0.037 52.035 1.00 85.38 79 ALA A C 1
ATOM 622 O O . ALA A 1 79 ? -28.468 0.184 53.205 1.00 85.38 79 ALA A O 1
ATOM 623 N N . ALA A 1 80 ? -28.652 0.710 51.030 1.00 83.38 80 ALA A N 1
ATOM 624 C CA . ALA A 1 80 ? -29.525 1.869 51.227 1.00 83.38 80 ALA A CA 1
ATOM 625 C C . ALA A 1 80 ? -30.928 1.504 51.745 1.00 83.38 80 ALA A C 1
ATOM 627 O O . ALA A 1 80 ? -31.547 2.309 52.422 1.00 83.38 80 ALA A O 1
ATOM 628 N N . GLN A 1 81 ? -31.436 0.305 51.441 1.00 80.12 81 GLN A N 1
ATOM 629 C CA . GLN A 1 81 ? -32.711 -0.195 51.979 1.00 80.12 81 GLN A CA 1
ATOM 630 C C . GLN A 1 81 ? -32.602 -0.754 53.404 1.00 80.12 81 GLN A C 1
ATOM 632 O O . GLN A 1 81 ? -33.622 -0.952 54.059 1.00 80.12 81 GLN A O 1
ATOM 637 N N . ARG A 1 82 ? -31.386 -1.080 53.858 1.00 74.50 82 ARG A N 1
ATOM 638 C CA . ARG A 1 82 ? -31.112 -1.611 55.204 1.00 74.50 82 ARG A CA 1
ATOM 639 C C . ARG A 1 82 ? -30.645 -0.536 56.194 1.00 74.50 82 ARG A C 1
ATOM 641 O O . ARG A 1 82 ? -30.454 -0.871 57.361 1.00 74.50 82 ARG A O 1
ATOM 648 N N . ALA A 1 83 ? -30.433 0.692 55.726 1.00 62.28 83 ALA A N 1
ATOM 649 C CA . ALA A 1 83 ? -30.106 1.875 56.519 1.00 62.28 83 ALA A CA 1
ATOM 650 C C . ALA A 1 83 ? -31.367 2.714 56.756 1.00 62.28 83 ALA A C 1
ATOM 652 O O . ALA A 1 83 ? -31.452 3.323 57.844 1.00 62.28 83 ALA A O 1
#

Secondary structure (DSSP, 8-state):
-HHHHHHHHHHHHHHHHH---HHHHHHHHHHHHHHHHHHHHHHHHHHHHHHHHHHHHHHHHHHHHHHHHHHHHHHHHHHHHH-

pLDDT: mean 90.13, std 7.97, range [62.28, 98.19]

Radius of gyration: 28.04 Å; Cα contacts (8 Å, |Δi|>4): 13; chains: 1; bounding box: 51×17×80 Å

Organism: NCBI:txid1384459

Sequence (83 aa):
MAVLW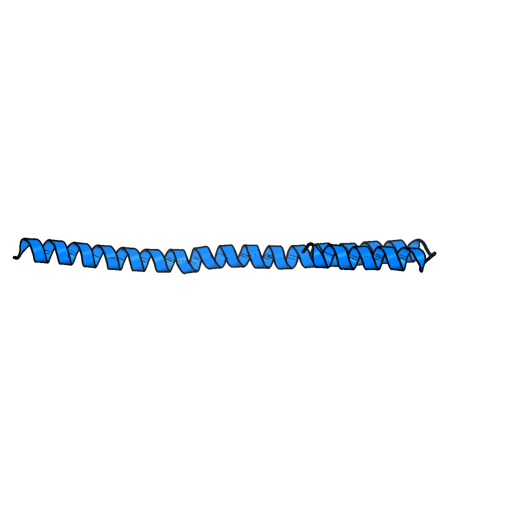CTVLFVLYMVWQAVPDPTIRLVLSCAAGAVLVFNTASIGAMIRHYKEDKDFIYGLDIKHLDAAREVRAEQSRTAAQRA

Mean predicted aligned error: 8.29 Å

Foldseek 3Di:
DVVLLCVLVVVLVVVVVVDPDVVVNVVSVVVSVVVVVVVVVVVVVVVVVVVVVVCVVVVVVVVVVVVVVVVVVVVVVVVVVVD